Protein AF-A0A1X0Q966-F1 (afdb_monomer)

Mean predicted aligned error: 7.81 Å

Radius of gyration: 17.5 Å; Cα contacts (8 Å, |Δi|>4): 81; chains: 1; bounding box: 37×29×66 Å

Solvent-accessible surface area (backbone atoms only — not comparable to full-atom values): 7656 Å² total; per-residue (Å²): 116,70,67,64,56,51,53,53,49,50,56,51,51,53,51,50,53,50,50,56,54,50,52,68,73,38,50,68,55,53,54,49,42,28,71,75,56,70,46,74,74,66,73,64,63,73,43,79,92,50,38,70,63,42,53,54,51,50,54,53,52,47,58,54,50,48,54,53,51,49,39,65,71,45,79,83,47,54,69,66,54,46,46,52,53,54,63,57,47,51,59,54,48,52,51,49,39,55,52,31,60,75,69,67,39,62,69,57,34,53,53,46,50,55,52,48,53,40,52,51,52,50,48,51,54,50,51,52,54,54,52,57,66,72,76,106

Organism: NCBI:txid1081669

pLDDT: mean 79.29, std 10.81, range [46.12, 94.19]

Nearest PDB structures (foldseek):
  8e12-assembly1_C  TM=4.556E-01  e=3.140E+00  synthetic construct
  8e0m-assembly1_A  TM=4.274E-01  e=2.970E+00  synthetic construct
  7rdr-assembly1_A  TM=5.353E-01  e=5.479E+00  unidentified
  8e0m-assembly3_G  TM=4.245E-01  e=3.923E+00  synthetic construct

Foldseek 3Di:
DVVVVVVVVVVLVVVQVVLVVVVVVCVVLQVVCCVPLVDNLVVLCPDPPCNSVSSVLVVVLSVLVVVLVVLVVPVPHDLVVSLVSLVVVLVVLVVVLVVCVVVVPVSSNVRSVSSNVSSVVVSVVSVVVVVVVVVD

Secondary structure (DSSP, 8-state):
-HHHHHHHHHHHHHHHHHHHHHHHHTHHHHHHHHHHH---SGGGGG-GGGHHHHHHHHHHHHHHHHHHHHHHHSTTS-HHHHHHHHHHHHHHHHHHHHHHHHHT-HHHHHHHHHHHHHHHHHHHHHHHHHHHHHH-

Structure (mmCIF, N/CA/C/O backbone):
data_AF-A0A1X0Q966-F1
#
_entry.id   AF-A0A1X0Q966-F1
#
loop_
_atom_site.group_PDB
_atom_site.id
_atom_site.type_symbol
_atom_site.label_atom_id
_atom_site.label_alt_id
_atom_site.label_comp_id
_atom_site.label_asym_id
_atom_site.label_entity_id
_atom_site.label_seq_id
_atom_site.pdbx_PDB_ins_code
_atom_site.Cartn_x
_atom_site.Cartn_y
_atom_site.Cartn_z
_atom_site.occupancy
_atom_site.B_iso_or_equiv
_atom_site.auth_seq_id
_atom_site.auth_comp_id
_atom_site.auth_asym_id
_atom_site.auth_atom_id
_atom_site.pdbx_PDB_model_num
ATOM 1 N N . MET A 1 1 ? -4.708 1.181 36.371 1.00 49.53 1 MET A N 1
ATOM 2 C CA . MET A 1 1 ? -5.047 0.738 34.995 1.00 49.53 1 MET A CA 1
ATOM 3 C C . MET A 1 1 ? -5.412 1.897 34.065 1.00 49.53 1 MET A C 1
ATOM 5 O O . MET A 1 1 ? -4.913 1.910 32.953 1.00 49.53 1 MET A O 1
ATOM 9 N N . ILE A 1 2 ? -6.191 2.895 34.510 1.00 52.78 2 ILE A N 1
ATOM 10 C CA . ILE A 1 2 ? -6.637 4.049 33.692 1.00 52.78 2 ILE A CA 1
ATOM 11 C C . ILE A 1 2 ? -5.472 4.889 33.113 1.00 52.78 2 ILE A C 1
ATOM 13 O O . ILE A 1 2 ? -5.503 5.250 31.942 1.00 52.78 2 ILE A O 1
ATOM 17 N N . PHE A 1 3 ? -4.402 5.123 33.883 1.00 53.16 3 PHE A N 1
ATOM 18 C CA . PHE A 1 3 ? -3.236 5.907 33.433 1.00 53.16 3 PHE A CA 1
ATOM 19 C C . PHE A 1 3 ? -2.501 5.306 32.219 1.00 53.16 3 PHE A C 1
ATOM 21 O O . PHE A 1 3 ? -2.156 6.029 31.291 1.00 53.16 3 PHE A O 1
ATOM 28 N N . TYR A 1 4 ? -2.331 3.982 32.184 1.00 50.06 4 TYR A N 1
ATOM 29 C CA . TYR A 1 4 ? -1.641 3.277 31.094 1.00 50.06 4 TYR A CA 1
ATOM 30 C C . TYR A 1 4 ? -2.411 3.338 29.765 1.00 50.06 4 TYR A C 1
ATOM 32 O O . TYR A 1 4 ? -1.818 3.429 28.690 1.00 50.06 4 TYR A O 1
ATOM 40 N N . TYR A 1 5 ? -3.745 3.310 29.831 1.00 53.31 5 TYR A N 1
ATOM 41 C CA . TYR A 1 5 ? -4.593 3.449 28.647 1.00 53.31 5 TYR A CA 1
ATOM 42 C C . TYR A 1 5 ? -4.567 4.878 28.090 1.00 53.31 5 TYR A C 1
ATOM 44 O O . TYR A 1 5 ? -4.499 5.040 26.873 1.00 53.31 5 TYR A O 1
ATOM 52 N N . ASN A 1 6 ? -4.532 5.897 28.955 1.00 64.31 6 ASN A N 1
ATOM 53 C CA . ASN A 1 6 ? -4.406 7.295 28.530 1.00 64.31 6 ASN A CA 1
ATOM 54 C C . ASN A 1 6 ? -3.056 7.587 27.862 1.00 64.31 6 ASN A C 1
ATOM 56 O O . ASN A 1 6 ? -3.015 8.271 26.844 1.00 64.31 6 ASN A O 1
ATOM 60 N N . GLU A 1 7 ? -1.959 7.032 28.377 1.00 68.25 7 GLU A N 1
ATOM 61 C CA . GLU A 1 7 ? -0.632 7.199 27.774 1.00 68.25 7 GLU A CA 1
ATOM 62 C C . GLU A 1 7 ? -0.555 6.555 26.380 1.00 68.25 7 GLU A C 1
ATOM 64 O O . GLU A 1 7 ? -0.108 7.181 25.417 1.00 68.25 7 GLU A O 1
ATOM 69 N N . LYS A 1 8 ? -1.088 5.335 26.228 1.00 66.31 8 LYS A N 1
ATOM 70 C CA . LYS A 1 8 ? -1.185 4.673 24.918 1.00 66.31 8 LYS A CA 1
ATOM 71 C C . LYS A 1 8 ? -2.066 5.432 23.930 1.00 66.31 8 LYS A C 1
ATOM 73 O O . LYS A 1 8 ? -1.726 5.497 22.749 1.00 66.31 8 LYS A O 1
ATOM 78 N N . LEU A 1 9 ? -3.183 5.988 24.395 1.00 68.00 9 LEU A N 1
ATOM 79 C CA . LEU A 1 9 ? -4.077 6.788 23.564 1.00 68.00 9 LEU A CA 1
ATOM 80 C C . LEU A 1 9 ? -3.388 8.074 23.091 1.00 68.00 9 LEU A C 1
ATOM 82 O O . LEU A 1 9 ? -3.454 8.392 21.907 1.00 68.00 9 LEU A O 1
ATOM 86 N N . ASN A 1 10 ? -2.668 8.765 23.977 1.00 72.75 10 ASN A N 1
ATOM 87 C CA . ASN A 1 10 ? -1.915 9.969 23.625 1.00 72.75 10 ASN A CA 1
ATOM 88 C C . ASN A 1 10 ? -0.826 9.674 22.587 1.00 72.75 10 ASN A C 1
ATOM 90 O O . ASN A 1 10 ? -0.764 10.349 21.563 1.00 72.75 10 ASN A O 1
ATOM 94 N N . LEU A 1 11 ? -0.051 8.600 22.774 1.00 72.44 11 LEU A N 1
ATOM 95 C CA . LEU A 1 11 ? 0.945 8.157 21.791 1.00 72.44 11 LEU A CA 1
ATOM 96 C C . LEU A 1 11 ? 0.315 7.818 20.432 1.00 72.44 11 LEU A C 1
ATOM 98 O O . LEU A 1 11 ? 0.895 8.089 19.379 1.00 72.44 11 LEU A O 1
ATOM 102 N N . PHE A 1 12 ? -0.875 7.217 20.433 1.00 71.25 12 PHE A N 1
ATOM 103 C CA . PHE A 1 12 ? -1.607 6.922 19.205 1.00 71.25 12 PHE A CA 1
ATOM 104 C C . PHE A 1 12 ? -2.078 8.200 18.495 1.00 71.25 12 PHE A C 1
ATOM 106 O O . PHE A 1 12 ? -1.896 8.327 17.282 1.00 71.25 12 PHE A O 1
ATOM 113 N N . LEU A 1 13 ? -2.622 9.165 19.238 1.00 72.56 13 LEU A N 1
ATOM 114 C CA . LEU A 1 13 ? -3.062 10.456 18.705 1.00 72.56 13 LEU A CA 1
ATOM 115 C C . LEU A 1 13 ? -1.892 11.281 18.154 1.00 72.56 13 LEU A C 1
ATOM 117 O O . LEU A 1 13 ? -1.998 11.834 17.060 1.00 72.56 13 LEU A O 1
ATOM 121 N N . GLU A 1 14 ? -0.753 11.310 18.847 1.00 75.62 14 GLU A N 1
ATOM 122 C CA . GLU A 1 14 ? 0.468 11.963 18.362 1.00 75.62 14 GLU A CA 1
ATOM 123 C C . GLU A 1 14 ? 0.950 11.363 17.038 1.00 75.62 14 GLU A C 1
ATOM 125 O O . GLU A 1 14 ? 1.285 12.093 16.098 1.00 75.62 14 GLU A O 1
ATOM 130 N N . ARG A 1 15 ? 0.932 10.029 16.921 1.00 73.12 15 ARG A N 1
ATOM 131 C CA . ARG A 1 15 ? 1.272 9.343 15.667 1.00 73.12 15 ARG A CA 1
ATOM 132 C C . ARG A 1 15 ? 0.305 9.700 14.543 1.00 73.12 15 ARG A C 1
ATOM 134 O O . ARG A 1 15 ? 0.754 9.981 13.434 1.00 73.12 15 ARG A O 1
ATOM 141 N N . LEU A 1 16 ? -0.998 9.746 14.818 1.00 70.69 16 LEU A N 1
ATOM 142 C CA . LEU A 1 16 ? -2.001 10.146 13.827 1.00 70.69 16 LEU A CA 1
ATOM 143 C C . LEU A 1 16 ? -1.819 11.591 13.359 1.00 70.69 16 LEU A C 1
ATOM 145 O O . LEU A 1 16 ? -1.910 11.868 12.164 1.00 70.69 16 LEU A O 1
ATOM 149 N N . LEU A 1 17 ? -1.533 12.516 14.276 1.00 74.19 17 LEU A N 1
ATOM 150 C CA . LEU A 1 17 ? -1.248 13.910 13.933 1.00 74.19 17 LEU A CA 1
ATOM 151 C C . LEU A 1 17 ? -0.002 14.022 13.052 1.00 74.19 17 LEU A C 1
ATOM 153 O O . LEU A 1 17 ? -0.003 14.767 12.068 1.00 74.19 17 LEU A O 1
ATOM 157 N N . LYS A 1 18 ? 1.040 13.243 13.359 1.00 76.75 18 LYS A N 1
ATOM 158 C CA . LYS A 1 18 ? 2.245 13.163 12.531 1.00 76.75 18 LYS A CA 1
ATOM 159 C C . LYS A 1 18 ? 1.926 12.652 11.125 1.00 76.75 18 LYS A C 1
ATOM 161 O O . LYS A 1 18 ? 2.354 13.282 10.164 1.00 76.75 18 LYS A O 1
ATOM 166 N N . ILE A 1 19 ? 1.125 11.592 11.010 1.00 73.38 19 ILE A N 1
ATOM 167 C CA . ILE A 1 19 ? 0.679 11.020 9.729 1.00 73.38 19 ILE A CA 1
ATOM 168 C C . ILE A 1 19 ? -0.109 12.040 8.904 1.00 73.38 19 ILE A C 1
ATOM 170 O O . ILE A 1 19 ? 0.199 12.254 7.735 1.00 73.38 19 ILE A O 1
ATOM 174 N N . LYS A 1 20 ? -1.077 12.738 9.507 1.00 72.50 20 LYS A N 1
ATOM 175 C CA . LYS A 1 20 ? -1.843 13.785 8.809 1.00 72.50 20 LYS A CA 1
ATOM 176 C C . LYS A 1 20 ? -0.936 14.901 8.285 1.00 72.50 20 LYS A C 1
ATOM 178 O O . LYS A 1 20 ? -1.069 15.331 7.141 1.00 72.50 20 LYS A O 1
ATOM 183 N N . LYS A 1 21 ? 0.022 15.345 9.103 1.00 76.56 21 LYS A N 1
ATOM 184 C CA . LYS A 1 21 ? 1.006 16.365 8.716 1.00 76.56 21 LYS A CA 1
ATOM 185 C C . LYS A 1 21 ? 1.935 15.869 7.608 1.00 76.56 21 LYS A C 1
ATOM 187 O O . LYS A 1 21 ? 2.292 16.630 6.713 1.00 76.56 21 LYS A O 1
ATOM 192 N N . GLU A 1 22 ? 2.324 14.606 7.649 1.00 76.56 22 GLU A N 1
ATOM 193 C CA . GLU A 1 22 ? 3.135 13.978 6.613 1.00 76.56 22 GLU A CA 1
ATOM 194 C C . GLU A 1 22 ? 2.390 13.912 5.278 1.00 76.56 22 GLU A C 1
ATOM 196 O O . GLU A 1 22 ? 2.929 14.368 4.274 1.00 76.56 22 GLU A O 1
ATOM 201 N N . LEU A 1 23 ? 1.124 13.488 5.278 1.00 73.88 23 LEU A N 1
ATOM 202 C CA . LEU A 1 23 ? 0.275 13.502 4.085 1.00 73.88 23 LEU A CA 1
ATOM 203 C C . LEU A 1 23 ? 0.142 14.906 3.489 1.00 73.88 23 LEU A C 1
ATOM 205 O O . LEU A 1 23 ? 0.353 15.071 2.292 1.00 73.88 23 LEU A O 1
ATOM 209 N N . SER A 1 24 ? -0.089 15.932 4.318 1.00 75.12 24 SER A N 1
ATOM 210 C CA . SER A 1 24 ? -0.164 17.320 3.827 1.00 75.12 24 SER A CA 1
ATOM 211 C C . SER A 1 24 ? 1.131 17.812 3.167 1.00 75.12 24 SER A C 1
ATOM 213 O O . SER A 1 24 ? 1.093 18.639 2.263 1.00 75.12 24 SER A O 1
ATOM 215 N N . ARG A 1 25 ? 2.293 17.297 3.590 1.00 77.31 25 ARG A N 1
ATOM 216 C CA . ARG A 1 25 ? 3.598 17.642 3.002 1.00 77.31 25 ARG A CA 1
ATOM 217 C C . ARG A 1 25 ? 3.884 16.861 1.721 1.00 77.31 25 ARG A C 1
ATOM 219 O O . ARG A 1 25 ? 4.704 17.296 0.919 1.00 77.31 25 ARG A O 1
ATOM 226 N N . ARG A 1 26 ? 3.223 15.717 1.542 1.00 78.81 26 ARG A N 1
ATOM 227 C CA . ARG A 1 26 ? 3.389 14.793 0.413 1.00 78.81 26 ARG A CA 1
ATOM 228 C C . ARG A 1 26 ? 2.335 14.997 -0.679 1.00 78.81 26 ARG A C 1
ATOM 230 O O . ARG A 1 26 ? 2.183 14.144 -1.546 1.00 78.81 26 ARG A O 1
ATOM 237 N N . GLU A 1 27 ? 1.659 16.144 -0.690 1.00 79.19 27 GLU A N 1
ATOM 238 C CA . GLU A 1 27 ? 0.676 16.525 -1.712 1.00 79.19 27 GLU A CA 1
ATOM 239 C C . GLU A 1 27 ? 1.220 16.356 -3.143 1.00 79.19 27 GLU A C 1
ATOM 241 O O . GLU A 1 27 ? 0.598 15.722 -3.993 1.00 79.19 27 GLU A O 1
ATOM 246 N N . ASN A 1 28 ? 2.445 16.832 -3.389 1.00 78.56 28 ASN A N 1
ATOM 247 C CA . ASN A 1 28 ? 3.108 16.686 -4.686 1.00 78.56 28 ASN A CA 1
ATOM 248 C C . ASN A 1 28 ? 3.328 15.216 -5.068 1.00 78.56 28 ASN A C 1
ATOM 250 O O . ASN A 1 28 ? 3.233 14.860 -6.237 1.00 78.56 28 ASN A O 1
ATOM 254 N N . ILE A 1 29 ? 3.600 14.355 -4.090 1.00 75.81 29 ILE A N 1
ATOM 255 C CA . ILE A 1 29 ? 3.876 12.934 -4.312 1.00 75.81 29 ILE A CA 1
ATOM 256 C C . ILE A 1 29 ? 2.583 12.189 -4.631 1.00 75.81 29 ILE A C 1
ATOM 258 O O . ILE A 1 29 ? 2.571 11.371 -5.544 1.00 75.81 29 ILE A O 1
ATOM 262 N N . LEU A 1 30 ? 1.480 12.528 -3.961 1.00 79.56 30 LEU A N 1
ATOM 263 C CA . LEU A 1 30 ? 0.149 12.028 -4.310 1.00 79.56 30 LEU A CA 1
ATOM 264 C C . LEU A 1 30 ? -0.218 12.375 -5.760 1.00 79.56 30 LEU A C 1
ATOM 266 O O . LEU A 1 30 ? -0.653 11.497 -6.500 1.00 79.56 30 LEU A O 1
ATOM 270 N N . ASN A 1 31 ? 0.043 13.611 -6.197 1.00 81.94 31 ASN A N 1
ATOM 271 C CA . ASN A 1 31 ? -0.207 14.030 -7.580 1.00 81.94 31 ASN A CA 1
ATOM 272 C C . ASN A 1 31 ? 0.674 13.284 -8.595 1.00 81.94 31 ASN A C 1
ATOM 274 O O . ASN A 1 31 ? 0.207 12.918 -9.673 1.00 81.94 31 ASN A O 1
ATOM 278 N N . VAL A 1 32 ? 1.940 13.024 -8.254 1.00 81.94 32 VAL A N 1
ATOM 279 C CA . VAL A 1 32 ? 2.843 12.213 -9.088 1.00 81.94 32 VAL A CA 1
ATOM 280 C C . VAL A 1 32 ? 2.379 10.757 -9.145 1.00 81.94 32 VAL A C 1
ATOM 282 O O . VAL A 1 32 ? 2.397 10.148 -10.209 1.00 81.94 32 VAL A O 1
ATOM 285 N N . ILE A 1 33 ? 1.924 10.183 -8.032 1.00 82.00 33 ILE A N 1
ATOM 286 C CA . ILE A 1 33 ? 1.397 8.815 -8.017 1.00 82.00 33 ILE A CA 1
ATOM 287 C C . ILE A 1 33 ? 0.139 8.719 -8.873 1.00 82.00 33 ILE A C 1
ATOM 289 O O . ILE A 1 33 ? 0.028 7.806 -9.691 1.00 82.00 33 ILE A O 1
ATOM 293 N N . LEU A 1 34 ? -0.773 9.682 -8.743 1.00 84.38 34 LEU A N 1
ATOM 294 C CA . LEU A 1 34 ? -1.963 9.757 -9.577 1.00 84.38 34 LEU A CA 1
ATOM 295 C C . LEU A 1 34 ? -1.597 9.863 -11.062 1.00 84.38 34 LEU A C 1
ATOM 297 O O . LEU A 1 34 ? -2.172 9.149 -11.874 1.00 84.38 34 LEU A O 1
ATOM 301 N N . SER A 1 35 ? -0.607 10.674 -11.439 1.00 82.81 35 SER A N 1
ATOM 302 C CA . SER A 1 35 ? -0.226 10.814 -12.849 1.00 82.81 35 SER A CA 1
ATOM 303 C C . SER A 1 35 ? 0.494 9.583 -13.419 1.00 82.81 35 SER A C 1
ATOM 305 O O . SER A 1 35 ? 0.222 9.189 -14.552 1.00 82.81 35 SER A O 1
ATOM 307 N N . TYR A 1 36 ? 1.374 8.936 -12.648 1.00 79.06 36 TYR A N 1
ATOM 308 C CA . TYR A 1 36 ? 2.151 7.779 -13.113 1.00 79.06 36 TYR A CA 1
ATOM 309 C C . TYR A 1 36 ? 1.391 6.454 -13.028 1.00 79.06 36 TYR A C 1
ATOM 311 O O . TYR A 1 36 ? 1.469 5.623 -13.938 1.00 79.06 36 TYR A O 1
ATOM 319 N N . PHE A 1 37 ? 0.679 6.236 -11.925 1.00 81.62 37 PHE A N 1
ATOM 320 C CA . PHE A 1 37 ? 0.002 4.976 -11.626 1.00 81.62 37 PHE A CA 1
ATOM 321 C C . PHE A 1 37 ? -1.508 5.054 -11.839 1.00 81.62 37 PHE A C 1
ATOM 323 O O . PHE A 1 37 ? -2.147 4.009 -11.879 1.00 81.62 37 PHE A O 1
ATOM 3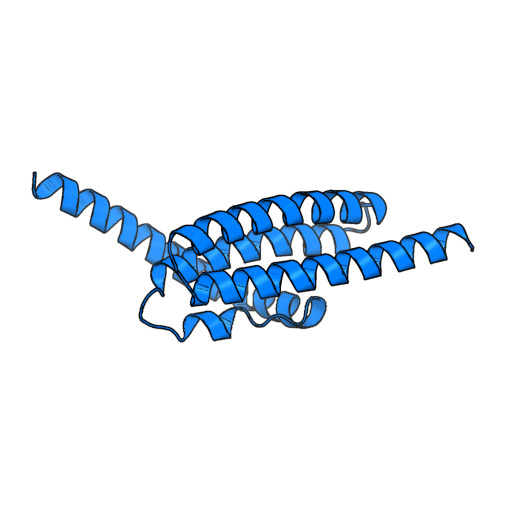30 N N . ASN A 1 38 ? -2.087 6.243 -12.042 1.00 87.81 38 ASN A N 1
ATOM 331 C CA . ASN A 1 38 ? -3.534 6.429 -12.174 1.00 87.81 38 ASN A CA 1
ATOM 332 C C . ASN A 1 38 ? -4.292 5.841 -10.972 1.00 87.81 38 ASN A C 1
ATOM 334 O O . ASN A 1 38 ? -5.179 5.001 -11.146 1.00 87.81 38 ASN A O 1
ATOM 338 N N . ILE A 1 39 ? -3.858 6.235 -9.769 1.00 85.38 39 ILE A N 1
ATOM 339 C CA . ILE A 1 39 ? -4.471 5.894 -8.480 1.00 85.38 39 ILE A CA 1
ATOM 340 C C . ILE A 1 39 ? -4.700 7.175 -7.701 1.00 85.38 39 ILE A C 1
ATOM 342 O O . ILE A 1 39 ? -3.750 7.905 -7.416 1.00 85.38 39 ILE A O 1
ATOM 346 N N . ASP A 1 40 ? -5.945 7.397 -7.299 1.00 88.50 40 ASP A N 1
ATOM 347 C CA . ASP A 1 40 ? -6.282 8.434 -6.336 1.00 88.50 40 ASP A CA 1
ATOM 348 C C . ASP A 1 40 ? -6.420 7.806 -4.946 1.00 88.50 40 ASP A C 1
ATOM 350 O O . ASP A 1 40 ? -7.422 7.166 -4.639 1.00 88.50 40 ASP A O 1
ATOM 354 N N . LEU A 1 41 ? -5.392 7.963 -4.106 1.00 85.38 41 LEU A N 1
ATOM 355 C CA . LEU A 1 41 ? -5.429 7.477 -2.723 1.00 85.38 41 LEU A CA 1
ATOM 356 C C . LEU A 1 41 ? -6.311 8.352 -1.818 1.00 85.38 41 LEU A C 1
ATOM 358 O O . LEU A 1 41 ? -6.736 7.890 -0.758 1.00 85.38 41 LEU A O 1
AT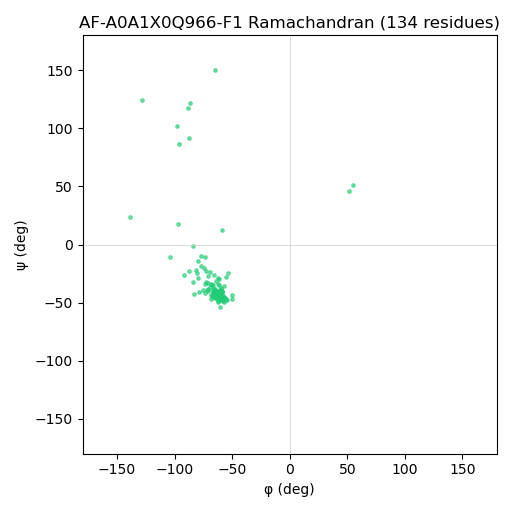OM 362 N N . LYS A 1 42 ? -6.598 9.603 -2.206 1.00 83.81 42 LYS A N 1
ATOM 363 C CA . LYS A 1 42 ? -7.369 10.534 -1.372 1.00 83.81 42 LYS A CA 1
ATOM 364 C C . LYS A 1 42 ? -8.840 10.170 -1.315 1.00 83.81 42 LYS A C 1
ATOM 366 O O . LYS A 1 42 ? -9.434 10.335 -0.254 1.00 83.81 42 LYS A O 1
ATOM 371 N N . LYS A 1 43 ? -9.400 9.604 -2.388 1.00 87.25 43 LYS A N 1
ATOM 372 C CA . LYS A 1 43 ? -10.804 9.159 -2.414 1.00 87.25 43 LYS A CA 1
ATOM 373 C C . LYS A 1 43 ? -11.146 8.180 -1.279 1.00 87.25 43 LYS A C 1
ATOM 375 O O . LYS A 1 43 ? -12.267 8.158 -0.790 1.00 87.25 43 LYS A O 1
ATOM 380 N N . PHE A 1 44 ? -10.171 7.408 -0.788 1.00 84.38 44 PHE A N 1
ATOM 381 C CA . PHE A 1 44 ? -10.379 6.470 0.323 1.00 84.38 44 PHE A CA 1
ATOM 382 C C . PHE A 1 44 ? -10.438 7.152 1.698 1.00 84.38 44 PHE A C 1
ATOM 384 O O . PHE A 1 44 ? -10.952 6.573 2.656 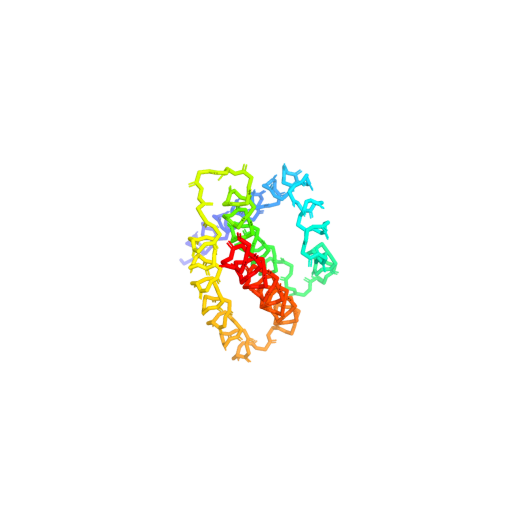1.00 84.38 44 PHE A O 1
ATOM 391 N N . MET A 1 45 ? -9.941 8.388 1.813 1.00 79.12 45 MET A N 1
ATOM 392 C CA . MET A 1 45 ? -9.960 9.168 3.055 1.00 79.12 45 MET A CA 1
ATOM 393 C C . MET A 1 45 ? -11.355 9.701 3.404 1.00 79.12 45 MET A C 1
ATOM 395 O O . MET A 1 45 ? -11.554 10.182 4.516 1.00 79.12 45 MET A O 1
ATOM 399 N N . GLU A 1 46 ? -12.321 9.612 2.491 1.00 70.44 46 GLU A N 1
ATOM 400 C CA . GLU A 1 46 ? -13.675 10.143 2.685 1.00 70.44 46 GLU A CA 1
ATOM 401 C C . GLU A 1 46 ? -14.548 9.254 3.593 1.00 70.44 46 GLU A C 1
ATOM 403 O O . GLU A 1 46 ? -15.608 9.683 4.046 1.00 70.44 46 GLU A O 1
ATOM 408 N N . SER A 1 47 ? -14.102 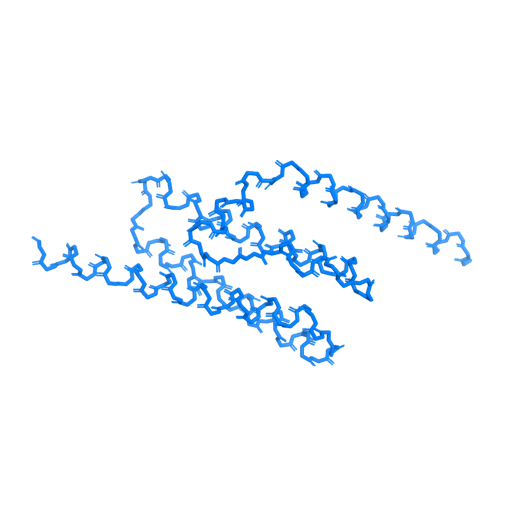8.035 3.932 1.00 63.75 47 SER A N 1
ATOM 409 C CA . SER A 1 47 ? -14.851 7.148 4.832 1.00 63.75 47 SER A CA 1
A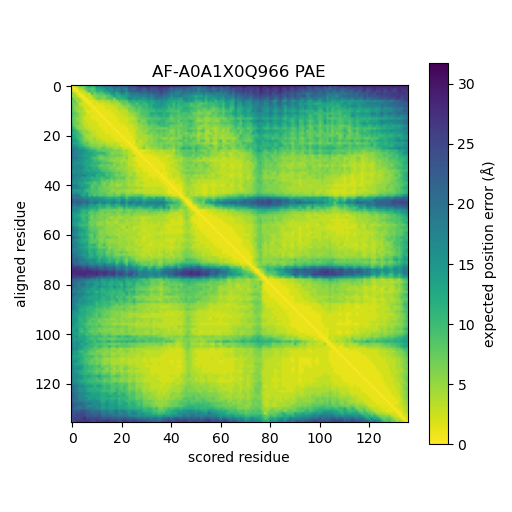TOM 410 C C . SER A 1 47 ? -14.510 7.381 6.316 1.00 63.75 47 SER A C 1
ATOM 412 O O . SER A 1 47 ? -13.389 7.154 6.780 1.00 63.75 47 SER A O 1
ATOM 414 N N . GLU A 1 48 ? -15.499 7.799 7.112 1.00 60.00 48 GLU A N 1
ATOM 415 C CA . GLU A 1 48 ? -15.292 8.104 8.539 1.00 60.00 48 GLU A CA 1
ATOM 416 C C . GLU A 1 48 ? -15.041 6.857 9.403 1.00 60.00 48 GLU A C 1
ATOM 418 O O . GLU A 1 48 ? -14.355 6.929 10.424 1.00 60.00 48 GLU A O 1
ATOM 423 N N . LYS A 1 49 ? -15.558 5.687 8.999 1.00 66.50 49 LYS A N 1
ATOM 424 C CA . LYS A 1 49 ? -15.622 4.501 9.872 1.00 66.50 49 LYS A CA 1
ATOM 425 C C . LYS A 1 49 ? -14.252 3.891 10.189 1.00 66.50 49 LYS A C 1
ATOM 427 O O . LYS A 1 49 ? -14.111 3.251 11.224 1.00 66.50 49 LYS A O 1
ATOM 432 N N . ASN A 1 50 ? -13.249 4.115 9.335 1.00 71.94 50 ASN A N 1
ATOM 433 C CA . ASN A 1 50 ? -11.902 3.545 9.464 1.00 71.94 50 ASN A CA 1
ATOM 434 C C . ASN A 1 50 ? -10.782 4.542 9.125 1.00 71.94 50 ASN A C 1
ATOM 436 O O . ASN A 1 50 ? -9.670 4.122 8.796 1.00 71.94 50 ASN A O 1
ATOM 440 N N . LEU A 1 51 ? -11.047 5.850 9.229 1.00 78.31 51 LEU A N 1
ATOM 441 C CA . LEU A 1 51 ? -10.133 6.902 8.773 1.00 78.31 51 LEU A CA 1
ATOM 442 C C . LEU A 1 51 ? -8.704 6.719 9.302 1.00 78.31 51 LEU A C 1
ATOM 444 O O . LEU A 1 51 ? -7.747 6.826 8.548 1.00 78.31 51 LEU A O 1
ATOM 448 N N . ASN A 1 52 ? -8.541 6.376 10.580 1.00 81.50 52 ASN A N 1
ATOM 449 C CA . ASN A 1 52 ? -7.216 6.167 11.169 1.00 81.50 52 ASN A CA 1
ATOM 450 C C . ASN A 1 52 ? -6.458 5.009 10.507 1.00 81.50 52 ASN A C 1
ATOM 452 O O . ASN A 1 52 ? -5.308 5.180 10.117 1.00 81.50 52 ASN A O 1
ATOM 456 N N . THR A 1 53 ? -7.098 3.850 10.351 1.00 82.38 53 THR A N 1
ATOM 457 C CA . THR A 1 53 ? -6.496 2.679 9.696 1.00 82.38 53 THR A CA 1
ATOM 458 C C . THR A 1 53 ? -6.163 2.978 8.237 1.00 82.38 53 THR A C 1
ATOM 460 O O . THR A 1 53 ? -5.073 2.652 7.779 1.00 82.38 53 THR A O 1
ATOM 463 N N . ILE A 1 54 ? -7.061 3.667 7.531 1.00 84.75 54 ILE A N 1
ATOM 464 C CA . ILE A 1 54 ? -6.853 4.076 6.139 1.00 84.75 54 ILE A CA 1
ATOM 465 C C . ILE A 1 54 ? -5.661 5.030 6.026 1.00 84.75 54 ILE A C 1
ATOM 467 O O . ILE A 1 54 ? -4.796 4.818 5.186 1.00 84.75 54 ILE A O 1
ATOM 471 N N . LEU A 1 55 ? -5.548 6.031 6.904 1.00 83.44 55 LEU A N 1
ATOM 472 C CA . LEU A 1 55 ? -4.417 6.965 6.915 1.00 83.44 55 LEU A CA 1
ATOM 473 C C . LEU A 1 55 ? -3.072 6.251 7.122 1.00 83.44 55 LEU A C 1
ATOM 475 O O . LEU A 1 55 ? -2.094 6.591 6.456 1.00 83.44 55 LEU A O 1
ATOM 479 N N . TYR A 1 56 ? -3.019 5.263 8.023 1.00 84.94 56 TYR A N 1
ATOM 480 C CA . TYR A 1 56 ? -1.821 4.441 8.229 1.00 84.94 56 TYR A CA 1
ATOM 481 C C . TYR A 1 56 ? -1.437 3.674 6.962 1.00 84.94 56 TYR A C 1
ATOM 483 O O . TYR A 1 56 ? -0.277 3.692 6.554 1.00 84.94 56 TYR A O 1
ATOM 491 N N . GLU A 1 57 ? -2.410 3.022 6.332 1.00 86.56 57 GLU A N 1
ATOM 492 C CA . GLU A 1 57 ? -2.172 2.225 5.131 1.00 86.56 57 GLU A CA 1
ATOM 493 C C . GLU A 1 57 ? -1.812 3.090 3.920 1.00 86.56 57 GLU A C 1
ATOM 495 O O . GLU A 1 57 ? -0.925 2.718 3.157 1.00 86.56 57 GLU A O 1
ATOM 500 N N . ILE A 1 58 ? -2.405 4.280 3.779 1.00 85.44 58 ILE A N 1
ATOM 501 C CA . ILE A 1 58 ? -2.032 5.243 2.735 1.00 85.44 58 ILE A CA 1
ATOM 502 C C . ILE A 1 58 ? -0.566 5.651 2.883 1.00 85.44 58 ILE A C 1
ATOM 504 O O . ILE A 1 58 ? 0.157 5.633 1.893 1.00 85.44 58 ILE A O 1
ATOM 508 N N . VAL A 1 59 ? -0.093 5.996 4.088 1.00 84.12 59 VAL A N 1
ATOM 509 C CA . VAL A 1 59 ? 1.326 6.357 4.285 1.00 84.12 59 VAL A CA 1
ATOM 510 C C . VAL A 1 59 ? 2.251 5.201 3.918 1.00 84.12 59 VAL A C 1
ATOM 512 O O . VAL A 1 59 ? 3.295 5.418 3.303 1.00 84.12 59 VAL A O 1
ATOM 515 N N . ASP A 1 60 ? 1.872 3.971 4.253 1.00 85.56 60 ASP A N 1
ATOM 516 C CA . ASP A 1 60 ? 2.680 2.810 3.901 1.00 85.56 60 ASP A CA 1
ATOM 517 C C . ASP A 1 60 ? 2.717 2.578 2.382 1.00 85.56 60 ASP A C 1
ATOM 519 O O . ASP A 1 60 ? 3.789 2.435 1.795 1.00 85.56 60 ASP A O 1
ATOM 523 N N . VAL A 1 61 ? 1.563 2.663 1.712 1.00 87.00 61 VAL A N 1
ATOM 524 C CA . VAL A 1 61 ? 1.457 2.611 0.246 1.00 87.00 61 VAL A CA 1
ATOM 525 C C . VAL A 1 61 ? 2.263 3.733 -0.422 1.00 87.00 61 VAL A C 1
ATOM 527 O O . VAL A 1 61 ? 2.962 3.482 -1.404 1.00 87.00 61 VAL A O 1
ATOM 530 N N . LEU A 1 62 ? 2.235 4.953 0.121 1.00 83.94 62 LEU A N 1
ATOM 531 C CA . LEU A 1 62 ? 3.039 6.078 -0.368 1.00 83.94 62 LEU A CA 1
ATOM 532 C C . LEU A 1 62 ? 4.537 5.777 -0.303 1.00 83.94 62 LEU A C 1
ATOM 534 O O . LEU A 1 62 ? 5.242 6.001 -1.284 1.00 83.94 62 LEU A O 1
ATOM 538 N N . ASN A 1 63 ? 5.021 5.216 0.807 1.00 84.00 63 ASN A N 1
ATOM 539 C CA . ASN A 1 63 ? 6.426 4.827 0.939 1.00 84.00 63 ASN A CA 1
ATOM 540 C C . ASN A 1 63 ? 6.827 3.753 -0.087 1.00 84.00 63 ASN A C 1
ATOM 542 O O . ASN A 1 63 ? 7.964 3.740 -0.563 1.00 84.00 63 ASN A O 1
ATOM 546 N N . LEU A 1 64 ? 5.912 2.846 -0.444 1.00 83.00 64 LEU A N 1
ATOM 547 C CA . LEU A 1 64 ? 6.151 1.843 -1.485 1.00 83.00 64 LEU A CA 1
ATOM 548 C C . LEU A 1 64 ? 6.254 2.490 -2.872 1.00 83.00 64 LEU A C 1
ATOM 550 O O . LEU A 1 64 ? 7.202 2.210 -3.608 1.00 83.00 64 LEU A O 1
ATOM 554 N N . PHE A 1 65 ? 5.331 3.388 -3.218 1.00 81.62 65 PHE A N 1
ATOM 555 C CA . PHE A 1 65 ? 5.364 4.082 -4.506 1.00 81.62 65 PHE A CA 1
ATOM 556 C C . PHE A 1 65 ? 6.531 5.059 -4.635 1.00 81.62 65 PHE A C 1
ATOM 558 O O . PHE A 1 65 ? 7.103 5.165 -5.715 1.00 81.62 65 PHE A O 1
ATOM 565 N N . GLU A 1 66 ? 6.947 5.723 -3.558 1.00 80.88 66 GLU A N 1
ATOM 566 C CA . GLU A 1 66 ? 8.154 6.553 -3.564 1.00 80.88 66 GLU A CA 1
ATOM 567 C C . GLU A 1 66 ? 9.400 5.751 -3.911 1.00 80.88 66 GLU A C 1
ATOM 569 O O . GLU A 1 66 ? 10.207 6.211 -4.715 1.00 80.88 66 GLU A O 1
ATOM 574 N N . LYS A 1 67 ? 9.536 4.527 -3.387 1.00 77.69 67 LYS A N 1
ATOM 575 C CA . LYS A 1 67 ? 10.624 3.628 -3.797 1.00 77.69 67 LYS A CA 1
ATOM 576 C C . LYS A 1 67 ? 10.554 3.339 -5.296 1.00 77.69 67 LYS A C 1
ATOM 578 O O . LYS A 1 67 ? 11.580 3.378 -5.965 1.00 77.69 67 LYS A O 1
ATOM 583 N N . CYS A 1 68 ? 9.364 3.085 -5.845 1.00 75.88 68 CYS A N 1
ATOM 584 C CA . CYS A 1 68 ? 9.197 2.879 -7.287 1.00 75.88 68 CYS A CA 1
ATOM 585 C C . CYS A 1 68 ? 9.563 4.124 -8.110 1.00 75.88 68 CYS A C 1
ATOM 587 O O . CYS A 1 68 ? 10.272 4.001 -9.104 1.00 75.88 68 CYS A O 1
ATOM 589 N N . LEU A 1 69 ? 9.105 5.310 -7.700 1.00 78.94 69 LEU A N 1
ATOM 590 C CA . LEU A 1 69 ? 9.374 6.581 -8.380 1.00 78.94 69 LEU A CA 1
ATOM 591 C C . LEU A 1 69 ? 10.853 6.969 -8.307 1.00 78.94 69 LEU A C 1
ATOM 593 O O . LEU A 1 69 ? 11.423 7.409 -9.301 1.00 78.94 69 LEU A O 1
ATOM 597 N N . TYR A 1 70 ? 11.492 6.758 -7.157 1.00 75.94 70 TYR A N 1
ATOM 598 C CA . TYR A 1 70 ? 12.926 6.964 -6.982 1.00 75.94 70 TYR A CA 1
ATOM 599 C C . TYR A 1 70 ? 13.731 6.109 -7.970 1.00 75.94 70 TYR A C 1
ATOM 601 O O . TYR A 1 70 ? 14.607 6.629 -8.656 1.00 75.94 70 TYR A O 1
ATOM 609 N N . LEU A 1 71 ? 13.374 4.826 -8.111 1.00 67.75 71 LEU A N 1
ATOM 610 C CA . LEU A 1 71 ? 14.013 3.903 -9.059 1.00 67.75 71 LEU A CA 1
ATOM 611 C C . LEU A 1 71 ? 13.773 4.269 -10.533 1.00 67.75 71 LEU A C 1
ATOM 613 O O . LEU A 1 71 ? 14.573 3.897 -11.383 1.00 67.75 71 LEU A O 1
ATOM 617 N N . LEU A 1 72 ? 12.675 4.959 -10.852 1.00 68.88 72 LEU A N 1
ATOM 618 C CA . LEU A 1 72 ? 12.411 5.461 -12.204 1.00 68.88 72 LEU A CA 1
ATOM 619 C C . LEU A 1 72 ? 13.202 6.736 -12.521 1.00 68.88 72 LEU A C 1
ATOM 621 O O . LEU A 1 72 ? 13.682 6.889 -13.641 1.00 68.88 72 LEU A O 1
ATOM 625 N N . ASN A 1 73 ? 13.305 7.652 -11.556 1.00 68.19 73 ASN A N 1
ATOM 626 C CA . ASN A 1 73 ? 13.888 8.979 -11.766 1.00 68.19 73 ASN A CA 1
ATOM 627 C C . ASN A 1 73 ? 15.415 8.989 -11.650 1.00 68.19 73 ASN A C 1
ATOM 629 O O . ASN A 1 73 ? 16.079 9.763 -12.337 1.00 68.19 73 ASN A O 1
ATOM 633 N N . HIS A 1 74 ? 15.989 8.140 -10.798 1.00 60.06 74 HIS A N 1
ATOM 634 C CA . HIS A 1 74 ? 17.434 7.971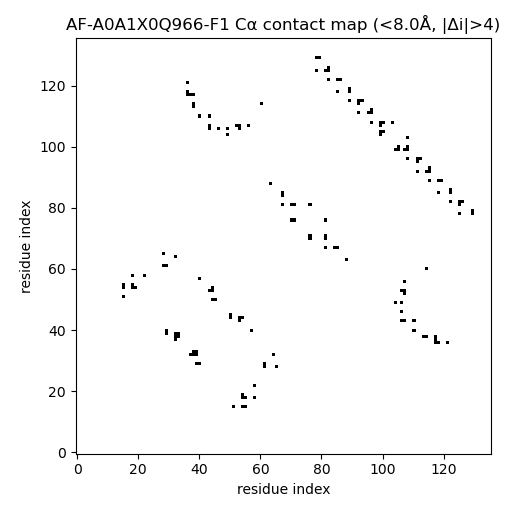 -10.726 1.00 60.06 74 HIS A CA 1
ATOM 635 C C . HIS A 1 74 ? 17.858 6.909 -11.738 1.00 60.06 74 HIS A C 1
ATOM 637 O O . HIS A 1 74 ? 17.901 5.719 -11.428 1.00 60.06 74 HIS A O 1
ATOM 643 N N . GLY A 1 75 ? 18.186 7.366 -12.951 1.00 48.97 75 GLY A N 1
ATOM 644 C CA . GLY A 1 75 ? 18.637 6.561 -14.098 1.00 48.97 75 GLY A CA 1
ATOM 645 C C . GLY A 1 75 ? 19.905 5.715 -13.890 1.00 48.97 75 GLY A C 1
ATOM 646 O O . GLY A 1 75 ? 20.459 5.212 -14.861 1.00 48.97 75 GLY A O 1
ATOM 647 N N . GLU A 1 76 ? 20.365 5.548 -12.649 1.00 46.12 76 GLU A N 1
ATOM 648 C CA . GLU A 1 76 ? 21.400 4.587 -12.257 1.00 46.12 76 GLU A CA 1
ATOM 649 C C . GLU A 1 76 ? 20.845 3.164 -12.089 1.00 46.12 76 GLU A C 1
ATOM 651 O O . GLU A 1 76 ? 21.588 2.195 -12.246 1.00 46.12 76 GLU A O 1
ATOM 656 N N . TYR A 1 77 ? 19.543 3.003 -11.815 1.00 55.06 77 TYR A N 1
ATOM 657 C CA . TYR A 1 77 ? 18.934 1.678 -11.719 1.00 55.06 77 TYR A CA 1
ATOM 658 C C . TYR A 1 77 ? 18.481 1.179 -13.089 1.00 55.06 77 TYR A C 1
ATOM 660 O O . TYR A 1 77 ? 17.644 1.782 -13.763 1.00 55.06 77 TYR A O 1
ATOM 668 N N . ASN A 1 78 ? 19.011 0.025 -13.502 1.00 71.38 78 ASN A N 1
ATOM 669 C CA . ASN A 1 78 ? 18.552 -0.619 -14.723 1.00 71.38 78 ASN A CA 1
ATOM 670 C C . ASN A 1 78 ? 17.075 -1.041 -14.551 1.00 71.38 78 ASN A C 1
ATOM 672 O O . ASN A 1 78 ? 16.625 -1.395 -13.458 1.00 71.38 78 ASN A O 1
ATOM 676 N N . LEU A 1 79 ? 16.306 -1.070 -15.642 1.00 73.75 79 LEU A N 1
ATOM 677 C CA . LEU A 1 79 ? 14.892 -1.476 -15.619 1.00 73.75 79 LEU A CA 1
ATOM 678 C C . LEU A 1 79 ? 14.651 -2.858 -14.968 1.00 73.75 79 LEU A C 1
ATOM 680 O O . LEU A 1 79 ? 13.557 -3.127 -14.466 1.00 73.75 79 L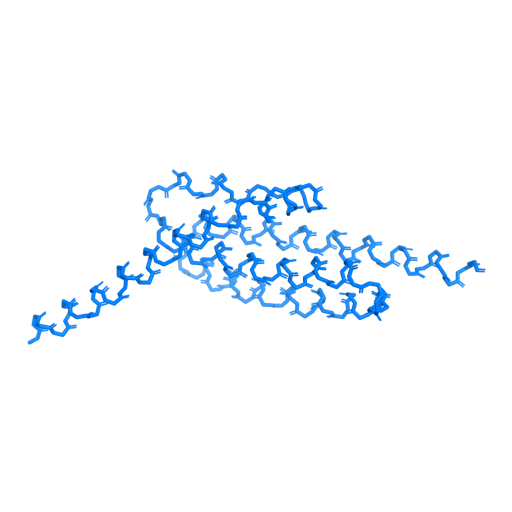EU A O 1
ATOM 684 N N . ARG A 1 80 ? 15.652 -3.751 -14.949 1.00 77.06 80 ARG A N 1
ATOM 685 C CA . ARG A 1 80 ? 15.587 -5.060 -14.272 1.00 77.06 80 ARG A CA 1
ATOM 686 C C . ARG A 1 80 ? 15.611 -4.923 -12.747 1.00 77.06 80 ARG A C 1
ATOM 688 O O . ARG A 1 80 ? 14.948 -5.718 -12.081 1.00 77.06 80 ARG A O 1
ATOM 695 N N . ASP A 1 81 ? 16.300 -3.934 -12.193 1.00 76.31 81 ASP A N 1
ATOM 696 C CA . ASP A 1 81 ? 16.295 -3.660 -10.755 1.00 76.31 81 ASP A CA 1
ATOM 697 C C . ASP A 1 81 ? 14.972 -3.032 -10.326 1.00 76.31 81 ASP A C 1
ATOM 699 O O . ASP A 1 81 ? 14.362 -3.489 -9.359 1.00 76.31 81 ASP A O 1
ATOM 703 N N . THR A 1 82 ? 14.437 -2.099 -11.120 1.00 77.38 82 THR A N 1
ATOM 704 C CA . THR A 1 82 ? 13.075 -1.575 -10.926 1.00 77.38 82 THR A CA 1
ATOM 705 C C . THR A 1 82 ? 12.048 -2.708 -10.964 1.00 77.38 82 THR A C 1
ATOM 707 O O . THR A 1 82 ? 11.213 -2.828 -10.066 1.00 77.38 82 THR A O 1
ATOM 710 N N . LYS A 1 83 ? 12.165 -3.625 -11.935 1.00 82.25 83 LYS A N 1
ATOM 711 C CA . LYS A 1 83 ? 11.350 -4.849 -12.005 1.00 82.25 83 LYS A CA 1
ATOM 712 C C . LYS A 1 83 ? 11.475 -5.695 -10.734 1.00 82.25 83 LYS A C 1
ATOM 714 O O . LYS A 1 83 ? 10.463 -6.180 -10.229 1.00 82.25 83 LYS A O 1
ATOM 719 N N . ARG A 1 84 ? 12.693 -5.911 -10.224 1.00 81.62 84 ARG A N 1
ATOM 720 C CA . ARG A 1 84 ? 12.942 -6.719 -9.019 1.00 81.62 84 ARG A CA 1
ATOM 721 C C . ARG A 1 84 ? 12.292 -6.093 -7.789 1.00 81.62 84 ARG A C 1
ATOM 723 O O . ARG A 1 84 ? 11.605 -6.795 -7.054 1.00 81.62 84 ARG A O 1
ATOM 730 N N . SER A 1 85 ? 12.450 -4.786 -7.617 1.00 79.56 85 SER A N 1
ATOM 731 C CA . SER A 1 85 ? 11.860 -4.034 -6.510 1.00 79.56 85 SER A CA 1
ATOM 732 C C . SER A 1 85 ? 10.335 -4.086 -6.541 1.00 79.56 85 SER A C 1
ATOM 734 O O . SER A 1 85 ? 9.724 -4.493 -5.559 1.00 79.56 85 SER A O 1
ATOM 736 N N . VAL A 1 86 ? 9.705 -3.799 -7.686 1.00 81.88 86 VAL A N 1
ATOM 737 C CA . VAL A 1 86 ? 8.238 -3.888 -7.831 1.00 81.88 86 VAL A CA 1
ATOM 738 C C . VAL A 1 86 ? 7.737 -5.310 -7.567 1.00 81.88 86 VAL A C 1
ATOM 740 O O . VAL A 1 86 ? 6.733 -5.505 -6.881 1.00 81.88 86 VAL A O 1
ATOM 743 N N . LYS A 1 87 ? 8.462 -6.330 -8.047 1.00 86.00 87 LYS A N 1
ATOM 744 C CA . LYS A 1 87 ? 8.130 -7.738 -7.791 1.00 86.00 87 LYS A CA 1
ATOM 745 C C . LYS A 1 87 ? 8.183 -8.095 -6.299 1.00 86.00 87 LYS A C 1
ATOM 747 O O . LYS A 1 87 ? 7.440 -8.982 -5.889 1.00 86.00 87 LYS A O 1
ATOM 752 N N . ASN A 1 88 ? 9.014 -7.420 -5.505 1.00 85.69 88 ASN A N 1
ATOM 753 C CA . ASN A 1 88 ? 9.093 -7.616 -4.055 1.00 85.69 88 ASN A CA 1
ATOM 754 C C . ASN A 1 88 ? 7.969 -6.892 -3.295 1.00 85.69 88 ASN A C 1
ATOM 756 O O . ASN A 1 88 ? 7.520 -7.394 -2.269 1.00 85.69 88 ASN A O 1
ATOM 760 N N . ILE A 1 89 ? 7.463 -5.775 -3.828 1.00 86.38 89 ILE A N 1
ATOM 761 C CA . ILE A 1 89 ? 6.366 -4.998 -3.228 1.00 86.38 89 ILE A CA 1
ATOM 762 C C . ILE A 1 89 ? 5.021 -5.735 -3.345 1.00 86.38 89 ILE A C 1
ATOM 764 O O . ILE A 1 89 ? 4.235 -5.754 -2.400 1.00 86.38 89 ILE A O 1
ATOM 768 N N . ILE A 1 90 ? 4.746 -6.392 -4.479 1.00 88.88 90 ILE A N 1
ATOM 769 C CA . ILE A 1 90 ? 3.465 -7.091 -4.708 1.00 88.88 90 ILE A CA 1
ATOM 770 C C . ILE A 1 90 ? 3.145 -8.127 -3.601 1.00 88.88 90 ILE A C 1
ATOM 772 O O . ILE A 1 90 ? 2.023 -8.124 -3.093 1.00 88.88 90 ILE A O 1
ATOM 776 N N . PRO A 1 91 ? 4.076 -9.006 -3.177 1.00 90.81 91 PRO A N 1
ATOM 777 C CA . PRO A 1 91 ? 3.869 -9.895 -2.034 1.00 90.81 91 PRO A CA 1
ATOM 778 C C . PRO A 1 91 ? 3.529 -9.184 -0.719 1.00 90.81 91 PRO A C 1
ATOM 780 O O . PRO A 1 91 ? 2.753 -9.727 0.065 1.00 90.81 91 PRO A O 1
ATOM 783 N N . GLU A 1 92 ? 4.092 -8.002 -0.456 1.00 89.75 92 GLU A N 1
ATOM 784 C CA . GLU A 1 92 ? 3.788 -7.222 0.753 1.00 89.75 92 GLU A CA 1
ATOM 785 C C . GLU A 1 92 ? 2.339 -6.724 0.730 1.00 89.75 92 GLU A C 1
ATOM 787 O O . GLU A 1 92 ? 1.605 -6.919 1.702 1.00 89.75 92 GLU A O 1
ATOM 792 N N . ILE A 1 93 ? 1.883 -6.205 -0.415 1.00 92.19 93 ILE A N 1
ATOM 793 C CA . ILE A 1 93 ? 0.480 -5.816 -0.619 1.00 92.19 93 ILE A CA 1
ATOM 794 C C . ILE A 1 93 ? -0.454 -7.025 -0.477 1.00 92.19 93 ILE A C 1
ATOM 796 O O . ILE A 1 93 ? -1.442 -6.955 0.248 1.00 92.19 93 ILE A O 1
ATOM 800 N N . LYS A 1 94 ? -0.115 -8.181 -1.064 1.00 92.75 94 LYS A N 1
ATOM 801 C CA . LYS A 1 94 ? -0.915 -9.416 -0.923 1.00 92.75 94 LYS A CA 1
ATOM 802 C C . LYS A 1 94 ? -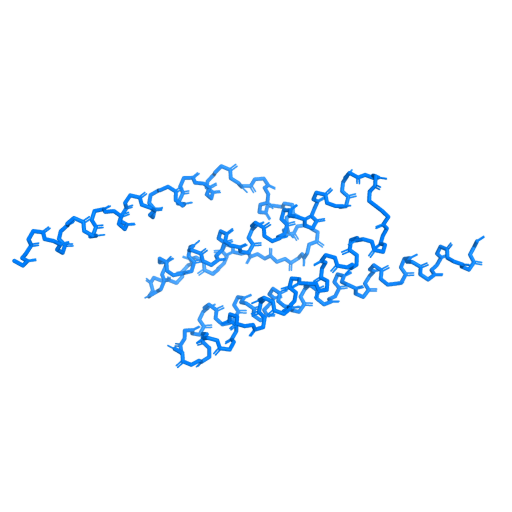1.057 -9.887 0.524 1.00 92.75 94 LYS A C 1
ATOM 804 O O . LYS A 1 94 ? -2.122 -10.372 0.915 1.00 92.75 94 LYS A O 1
ATOM 809 N N . LYS A 1 95 ? 0.000 -9.753 1.331 1.00 92.00 95 LYS A N 1
ATOM 810 C CA . LYS A 1 95 ? -0.060 -10.061 2.768 1.00 92.00 95 LYS A CA 1
ATOM 811 C C . LYS A 1 95 ? -1.035 -9.129 3.486 1.00 92.00 95 LYS A C 1
ATOM 813 O O . LYS A 1 95 ? -1.846 -9.612 4.273 1.00 92.00 95 LYS A O 1
ATOM 818 N N . LYS A 1 96 ? -1.010 -7.829 3.176 1.00 91.12 96 LYS A N 1
ATOM 819 C CA . LYS A 1 96 ? -1.968 -6.856 3.722 1.00 91.12 96 LYS A CA 1
ATOM 820 C C . LYS A 1 96 ? -3.401 -7.150 3.281 1.00 91.12 96 LYS A C 1
ATOM 822 O O . LYS A 1 96 ? -4.284 -7.178 4.127 1.00 91.12 96 LYS A O 1
ATOM 827 N N . ILE A 1 97 ? -3.630 -7.459 2.003 1.00 93.50 97 ILE A N 1
ATOM 828 C CA . ILE A 1 97 ? -4.945 -7.884 1.487 1.00 93.50 97 ILE A CA 1
ATOM 829 C C . ILE A 1 97 ? -5.464 -9.079 2.290 1.00 93.50 97 ILE A C 1
ATOM 831 O O . ILE A 1 97 ? -6.592 -9.055 2.776 1.00 93.50 97 ILE A O 1
ATOM 835 N N . SER A 1 98 ? -4.625 -10.097 2.500 1.00 92.25 98 SER A N 1
ATOM 836 C CA . SER A 1 98 ? -4.993 -11.293 3.272 1.00 92.25 98 SER A CA 1
ATOM 837 C C . SER A 1 98 ? -5.367 -10.946 4.717 1.00 92.25 98 SER A C 1
ATOM 839 O O . SER A 1 98 ? -6.370 -11.432 5.235 1.00 92.25 98 SER A O 1
ATOM 841 N N . PHE A 1 99 ? -4.593 -10.060 5.353 1.00 90.56 99 PHE A N 1
ATOM 842 C CA . PHE A 1 99 ? -4.879 -9.549 6.692 1.00 90.56 99 PHE A CA 1
ATOM 843 C C . PHE A 1 99 ? -6.228 -8.818 6.735 1.00 90.56 99 PHE A C 1
ATOM 845 O O . PHE A 1 99 ? -7.104 -9.186 7.511 1.00 90.56 99 PHE A O 1
ATOM 852 N N . TYR A 1 100 ? -6.458 -7.836 5.866 1.00 89.31 100 TYR A N 1
ATOM 853 C CA . TYR A 1 100 ? -7.693 -7.044 5.891 1.00 89.31 100 TYR A CA 1
ATOM 854 C C . TYR A 1 100 ? -8.932 -7.799 5.404 1.00 89.31 100 TYR A C 1
ATOM 856 O O . TYR A 1 100 ? -10.037 -7.475 5.836 1.00 89.31 100 TYR A O 1
ATOM 864 N N . THR A 1 101 ? -8.754 -8.857 4.609 1.00 90.56 101 THR A N 1
ATOM 865 C CA . THR A 1 101 ? -9.821 -9.819 4.292 1.00 90.56 101 THR A CA 1
ATOM 866 C C . THR A 1 101 ? -10.314 -10.516 5.562 1.00 90.56 101 THR A C 1
ATOM 868 O O . THR A 1 101 ? -11.518 -10.648 5.770 1.00 90.56 101 THR A O 1
ATOM 871 N N . PHE A 1 102 ? -9.400 -10.909 6.457 1.00 87.19 102 PHE A N 1
ATOM 872 C CA . PHE A 1 102 ? -9.758 -11.520 7.740 1.00 87.19 102 PHE A CA 1
ATOM 873 C C . PHE A 1 102 ? -10.498 -10.537 8.664 1.00 87.19 102 PHE A C 1
ATOM 875 O O . PHE A 1 102 ? -11.494 -10.904 9.286 1.00 87.19 102 PHE A O 1
ATOM 882 N N . TYR A 1 103 ? -10.050 -9.278 8.718 1.00 84.88 103 TYR A N 1
ATOM 883 C CA . TYR A 1 103 ? -10.645 -8.237 9.569 1.00 84.88 103 TYR A CA 1
ATOM 884 C C . TYR A 1 103 ? -11.865 -7.524 8.963 1.00 84.88 103 TYR A C 1
ATOM 886 O O . TYR A 1 103 ? -12.439 -6.666 9.632 1.00 84.88 103 TYR A O 1
ATOM 894 N N . LYS A 1 104 ? -12.279 -7.874 7.736 1.00 84.38 104 LYS A N 1
ATOM 895 C CA . LYS A 1 104 ? -13.444 -7.299 7.035 1.00 84.38 104 LYS A CA 1
ATOM 896 C C . LYS A 1 104 ? -13.429 -5.765 6.993 1.00 84.38 104 LYS A C 1
ATOM 898 O O . LYS A 1 104 ? -14.416 -5.106 7.314 1.00 84.38 104 LYS A O 1
ATOM 903 N N . ASN A 1 105 ? -12.277 -5.189 6.650 1.00 84.38 105 ASN A N 1
ATOM 904 C CA . ASN A 1 105 ? -12.167 -3.750 6.418 1.00 84.38 105 ASN A CA 1
ATOM 905 C C . ASN A 1 105 ? -12.287 -3.463 4.921 1.00 84.38 105 ASN A C 1
ATOM 907 O O . ASN A 1 105 ? -11.276 -3.398 4.222 1.00 84.38 105 ASN A O 1
ATOM 911 N N . ASP A 1 106 ? -13.524 -3.313 4.450 1.00 87.25 106 ASP A N 1
ATOM 912 C CA . ASP A 1 106 ? -13.837 -3.237 3.020 1.00 87.25 106 ASP A CA 1
ATOM 913 C C . ASP A 1 106 ? -13.124 -2.073 2.320 1.00 87.25 106 ASP A C 1
ATOM 915 O O . ASP A 1 106 ? -12.567 -2.261 1.244 1.00 87.25 106 ASP A O 1
ATOM 919 N N . THR A 1 107 ? -13.032 -0.900 2.955 1.00 88.69 107 THR A N 1
ATOM 920 C CA . THR A 1 107 ? -12.381 0.277 2.353 1.00 88.69 107 THR A CA 1
ATOM 921 C C . THR A 1 107 ? -10.872 0.102 2.201 1.00 88.69 107 THR A C 1
ATOM 923 O O . THR A 1 107 ? -10.302 0.432 1.163 1.00 88.69 107 THR A O 1
ATOM 926 N N . VAL A 1 108 ? -10.199 -0.432 3.226 1.00 89.25 108 VAL A N 1
ATOM 927 C CA . VAL A 1 108 ? -8.759 -0.718 3.126 1.00 89.25 108 VAL A CA 1
ATOM 928 C C . VAL A 1 108 ? -8.512 -1.831 2.111 1.00 89.25 108 VAL A C 1
ATOM 930 O O . VAL A 1 108 ? -7.545 -1.771 1.355 1.00 89.25 108 VAL A O 1
ATOM 933 N N . LEU A 1 109 ? -9.390 -2.834 2.068 1.00 91.50 109 LEU A N 1
ATOM 934 C CA . LEU A 1 109 ? -9.304 -3.931 1.115 1.00 91.50 109 LEU A CA 1
ATOM 935 C C . LEU A 1 109 ? -9.447 -3.438 -0.331 1.00 91.50 109 LEU A C 1
ATOM 937 O O . LEU A 1 109 ? -8.632 -3.803 -1.175 1.00 91.50 109 LEU A O 1
ATOM 941 N N . GLU A 1 110 ? -10.430 -2.581 -0.605 1.00 92.06 110 GLU A N 1
ATOM 942 C CA . GLU A 1 110 ? -10.639 -1.945 -1.909 1.00 92.06 110 GLU A CA 1
ATOM 943 C C . GLU A 1 110 ? -9.398 -1.162 -2.353 1.00 92.06 110 GLU A C 1
ATOM 945 O O . GLU A 1 110 ? -8.869 -1.405 -3.439 1.00 92.06 110 GLU A O 1
ATOM 950 N N . MET A 1 111 ? -8.861 -0.311 -1.473 1.00 92.19 111 MET A N 1
ATOM 951 C CA . MET A 1 111 ? -7.638 0.446 -1.743 1.00 92.19 111 MET A CA 1
ATOM 952 C C . MET A 1 111 ? -6.451 -0.469 -2.058 1.00 92.19 111 MET A C 1
ATOM 954 O O . MET A 1 111 ? -5.736 -0.248 -3.034 1.00 92.19 111 MET A O 1
ATOM 958 N N . LEU A 1 112 ? -6.213 -1.499 -1.242 1.00 93.56 112 LEU A N 1
ATOM 959 C CA . LEU A 1 112 ? -5.076 -2.398 -1.438 1.00 93.56 112 LEU A CA 1
ATOM 960 C C . LEU A 1 112 ? -5.204 -3.230 -2.719 1.00 93.56 112 LEU A C 1
ATOM 962 O O . LEU A 1 112 ? -4.188 -3.478 -3.368 1.00 93.56 112 LEU A O 1
ATOM 966 N N . ASN A 1 113 ? -6.419 -3.631 -3.098 1.00 94.19 113 ASN A N 1
ATOM 967 C CA . ASN A 1 113 ? -6.671 -4.317 -4.364 1.00 94.19 113 ASN A CA 1
ATOM 968 C C . ASN A 1 113 ? -6.361 -3.405 -5.559 1.00 94.19 113 ASN A C 1
ATOM 970 O O . ASN A 1 113 ? -5.630 -3.817 -6.459 1.00 94.19 113 ASN A O 1
ATOM 974 N N . GLU A 1 114 ? -6.823 -2.150 -5.537 1.00 93.94 114 GLU A N 1
ATOM 975 C CA . GLU A 1 114 ? -6.502 -1.174 -6.587 1.00 93.94 114 GLU A CA 1
ATOM 976 C C . GLU A 1 114 ? -4.987 -0.935 -6.685 1.00 93.94 114 GLU A C 1
ATOM 978 O O . GLU A 1 114 ? -4.413 -0.959 -7.775 1.00 93.94 114 GLU A O 1
ATOM 983 N N . VAL A 1 115 ? -4.299 -0.791 -5.547 1.00 91.12 115 VAL A N 1
ATOM 984 C CA . VAL A 1 115 ? -2.831 -0.681 -5.500 1.00 91.12 115 VAL A CA 1
ATOM 985 C C . VAL A 1 115 ? -2.157 -1.907 -6.120 1.00 91.12 115 VAL A C 1
ATOM 987 O O . VAL A 1 115 ? -1.222 -1.766 -6.913 1.00 91.12 115 VAL A O 1
ATOM 990 N N . GLU A 1 116 ? -2.622 -3.115 -5.797 1.00 94.06 116 GLU A N 1
ATOM 991 C CA . GLU A 1 116 ? -2.065 -4.356 -6.333 1.00 94.06 116 GLU A CA 1
ATOM 992 C C . GLU A 1 116 ? -2.196 -4.440 -7.862 1.00 94.06 116 GLU A C 1
ATOM 994 O O . GLU A 1 116 ? -1.231 -4.788 -8.552 1.00 94.06 116 GLU A O 1
ATOM 999 N N . GLU A 1 117 ? -3.370 -4.116 -8.407 1.00 93.31 117 GLU A N 1
ATOM 1000 C CA . GLU A 1 117 ? -3.628 -4.121 -9.850 1.00 93.31 117 GLU A CA 1
ATOM 1001 C C . GLU A 1 117 ? -2.695 -3.166 -10.593 1.00 93.31 117 GLU A C 1
ATOM 1003 O O . GLU A 1 117 ? -2.071 -3.527 -11.594 1.00 93.31 117 GLU A O 1
ATOM 1008 N N . LYS A 1 118 ? -2.511 -1.967 -10.052 1.00 89.75 118 LYS A N 1
ATOM 1009 C CA . LYS A 1 118 ? -1.719 -0.918 -10.693 1.00 89.75 118 LYS A CA 1
ATOM 1010 C C . LYS A 1 118 ? -0.227 -1.203 -10.624 1.00 89.75 118 LYS A C 1
ATOM 1012 O O . LYS A 1 118 ? 0.493 -0.943 -11.589 1.00 89.75 118 LYS A O 1
ATOM 1017 N N . LEU A 1 119 ? 0.240 -1.828 -9.543 1.00 88.25 119 LEU A N 1
ATOM 1018 C CA . LEU A 1 119 ? 1.601 -2.358 -9.461 1.00 88.25 119 LEU A CA 1
ATOM 1019 C C . LEU A 1 119 ? 1.836 -3.492 -10.469 1.00 88.25 119 LEU A C 1
ATOM 1021 O O . LEU A 1 119 ? 2.898 -3.540 -11.096 1.00 88.25 119 LEU A O 1
ATOM 1025 N N . LYS A 1 120 ? 0.859 -4.389 -10.672 1.00 90.69 120 LYS A N 1
ATOM 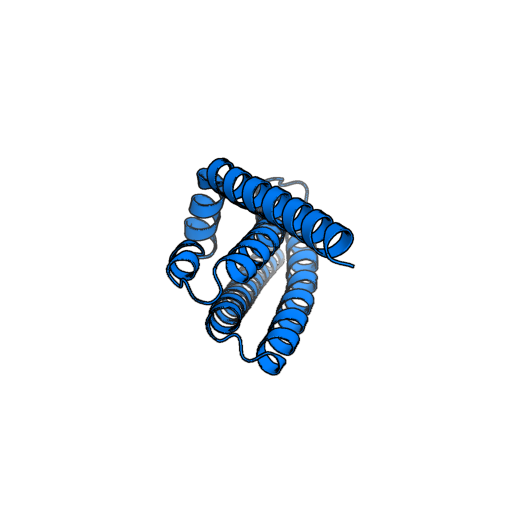1026 C CA . LYS A 1 120 ? 0.942 -5.436 -11.708 1.00 90.69 120 LYS A CA 1
ATOM 1027 C C . LYS A 1 120 ? 1.015 -4.827 -13.106 1.00 90.69 120 LYS A C 1
ATOM 1029 O O . LYS A 1 120 ? 1.837 -5.265 -13.910 1.00 90.69 120 LYS A O 1
ATOM 1034 N N . ASP A 1 121 ? 0.198 -3.824 -13.402 1.00 89.44 121 ASP A N 1
ATOM 1035 C CA . ASP A 1 121 ? 0.210 -3.157 -14.705 1.00 89.44 121 ASP A CA 1
ATOM 1036 C C . ASP A 1 121 ? 1.504 -2.383 -14.947 1.00 89.44 121 ASP A C 1
ATOM 1038 O O . ASP A 1 121 ? 2.081 -2.457 -16.034 1.00 89.44 121 ASP A O 1
ATOM 1042 N N . PHE A 1 122 ? 2.026 -1.717 -13.920 1.00 85.06 122 PHE A N 1
ATOM 1043 C CA . PHE A 1 122 ? 3.343 -1.098 -13.975 1.00 85.06 122 PHE A CA 1
ATOM 1044 C C . PHE A 1 122 ? 4.451 -2.124 -14.260 1.00 85.06 122 PHE A C 1
ATOM 1046 O O . PHE A 1 122 ? 5.287 -1.915 -15.141 1.00 85.06 122 PHE A O 1
ATOM 1053 N N . LEU A 1 123 ? 4.415 -3.282 -13.594 1.00 86.81 123 LEU A N 1
ATOM 1054 C CA . LEU A 1 123 ? 5.366 -4.367 -13.832 1.00 86.81 123 LEU A CA 1
ATOM 1055 C C . LEU A 1 123 ? 5.297 -4.900 -15.273 1.00 86.81 123 LEU A C 1
ATOM 1057 O O . LEU A 1 123 ? 6.340 -5.172 -15.873 1.00 86.81 123 LEU A O 1
ATOM 1061 N N . LYS A 1 124 ? 4.091 -5.029 -15.846 1.00 88.50 124 LYS A N 1
ATOM 1062 C CA . LYS A 1 124 ? 3.908 -5.410 -17.258 1.00 88.50 124 LYS A CA 1
ATOM 1063 C C . LYS A 1 124 ? 4.535 -4.378 -18.196 1.00 88.50 124 LYS A C 1
ATOM 1065 O O . LYS A 1 124 ? 5.250 -4.765 -19.117 1.00 88.50 124 LYS A O 1
ATOM 1070 N N . LYS A 1 125 ? 4.326 -3.079 -17.947 1.00 84.44 125 LYS A N 1
ATOM 1071 C CA . LYS A 1 125 ? 4.927 -1.996 -18.748 1.00 84.44 125 LYS A CA 1
ATOM 1072 C C . LYS A 1 125 ? 6.456 -2.051 -18.720 1.00 84.44 125 LYS A C 1
ATOM 1074 O O . LYS A 1 125 ? 7.082 -1.991 -19.774 1.00 84.44 125 LYS A O 1
ATOM 1079 N N . ILE A 1 126 ? 7.056 -2.249 -17.542 1.00 82.25 126 ILE A N 1
ATOM 1080 C CA . ILE A 1 126 ? 8.513 -2.427 -17.415 1.00 82.25 126 ILE A CA 1
ATOM 1081 C C . ILE A 1 126 ? 8.991 -3.641 -18.221 1.00 82.25 126 ILE A C 1
ATOM 1083 O O . ILE A 1 126 ? 10.019 -3.568 -18.889 1.00 82.25 126 ILE A O 1
ATOM 1087 N N . LEU A 1 127 ? 8.256 -4.758 -18.175 1.00 85.00 127 LEU A N 1
ATOM 1088 C CA . LEU A 1 127 ? 8.608 -5.963 -18.926 1.00 85.00 127 LEU A CA 1
ATOM 1089 C C . LEU A 1 127 ? 8.685 -5.684 -20.434 1.00 85.00 127 LEU A C 1
ATOM 1091 O O . LEU A 1 127 ? 9.671 -6.053 -21.063 1.00 85.00 127 LEU A O 1
ATOM 1095 N N . ILE A 1 128 ? 7.676 -5.000 -20.978 1.00 84.88 128 ILE A N 1
ATOM 1096 C CA . ILE A 1 128 ? 7.605 -4.631 -22.399 1.00 84.88 128 ILE A CA 1
ATOM 1097 C C . ILE A 1 128 ? 8.799 -3.752 -22.786 1.00 84.88 128 ILE A C 1
ATOM 1099 O O . ILE A 1 128 ? 9.464 -4.031 -23.781 1.00 84.88 128 ILE A O 1
ATOM 1103 N N . LEU A 1 129 ? 9.112 -2.734 -21.977 1.00 81.56 129 LEU A N 1
ATOM 1104 C CA . LEU A 1 129 ? 10.252 -1.843 -22.215 1.00 81.56 129 LEU A CA 1
ATOM 1105 C C . LEU A 1 129 ? 11.585 -2.603 -22.230 1.00 81.56 129 LEU A C 1
ATOM 1107 O O . LEU A 1 129 ? 12.401 -2.387 -23.121 1.00 81.56 129 LEU A O 1
ATOM 1111 N N . ILE A 1 130 ? 11.793 -3.532 -21.291 1.00 81.38 130 ILE A N 1
ATOM 1112 C CA . ILE A 1 130 ? 12.995 -4.380 -21.273 1.00 81.38 130 ILE A CA 1
ATOM 1113 C C . ILE A 1 130 ? 13.080 -5.227 -22.545 1.00 81.38 130 ILE A C 1
ATOM 1115 O O . ILE A 1 130 ? 14.156 -5.340 -23.122 1.00 81.38 130 ILE A O 1
ATOM 1119 N N . THR A 1 131 ? 11.972 -5.828 -22.984 1.00 80.94 131 THR A N 1
ATOM 1120 C CA . THR A 1 131 ? 11.951 -6.653 -24.200 1.00 80.94 131 THR A CA 1
ATOM 1121 C C . THR A 1 131 ? 12.292 -5.832 -25.445 1.00 80.94 131 THR A C 1
ATOM 1123 O O . THR A 1 131 ? 13.101 -6.278 -26.252 1.00 80.94 131 THR A O 1
ATOM 1126 N N . LEU A 1 132 ? 11.750 -4.617 -25.575 1.00 79.75 132 LEU A N 1
ATOM 1127 C CA . LEU A 1 132 ? 12.048 -3.715 -26.695 1.00 79.75 132 LEU A CA 1
ATOM 1128 C C . LEU A 1 132 ? 13.516 -3.260 -26.729 1.00 79.75 132 LEU A C 1
ATOM 1130 O O . LEU A 1 132 ? 14.060 -3.051 -27.808 1.00 79.75 132 LEU A O 1
ATOM 1134 N N . LEU A 1 133 ? 14.162 -3.133 -25.567 1.00 72.75 133 LEU A N 1
ATOM 1135 C CA . LEU A 1 133 ? 15.582 -2.776 -25.451 1.00 72.75 133 LEU A CA 1
ATOM 1136 C C . LEU A 1 133 ? 16.546 -3.945 -25.701 1.00 72.75 133 LEU A C 1
ATOM 1138 O O . LEU A 1 133 ? 17.739 -3.716 -25.816 1.00 72.75 133 LEU A O 1
ATOM 1142 N N . ILE A 1 134 ? 16.061 -5.190 -25.708 1.00 69.31 134 ILE A N 1
ATOM 1143 C CA . ILE A 1 134 ? 16.879 -6.380 -26.013 1.00 69.31 134 ILE A CA 1
ATOM 1144 C C . ILE A 1 134 ? 16.832 -6.712 -27.512 1.00 69.31 134 ILE A C 1
ATOM 1146 O O . ILE A 1 134 ? 17.737 -7.365 -28.022 1.00 69.31 134 ILE A O 1
ATOM 1150 N N . ILE A 1 135 ? 15.755 -6.316 -28.197 1.00 64.44 135 ILE A N 1
ATOM 1151 C CA . ILE A 1 135 ? 15.531 -6.597 -29.624 1.00 64.44 135 ILE A CA 1
ATOM 1152 C C . ILE A 1 135 ? 16.168 -5.523 -30.528 1.00 64.44 135 ILE A C 1
ATOM 1154 O O . ILE A 1 135 ? 16.453 -5.817 -31.687 1.00 64.44 135 ILE A O 1
ATOM 1158 N N . ASN A 1 136 ? 16.404 -4.314 -30.005 1.00 51.59 136 ASN A N 1
ATOM 1159 C CA . ASN A 1 136 ? 17.186 -3.255 -30.660 1.00 51.59 136 ASN A CA 1
ATOM 1160 C C . ASN A 1 136 ? 18.645 -3.292 -30.202 1.00 51.59 136 ASN A C 1
ATOM 1162 O O . ASN A 1 136 ? 19.516 -2.952 -31.029 1.00 51.59 136 ASN A O 1
#

Sequence (136 aa):
MIFYYNEKLNLFLERLLKIKKELSRRENILNVILSYFNIDLKKFMESEKNLNTILYEIVDVLNLFEKCLYLLNHGEYNLRDTKRSVKNIIPEIKKKISFYTFYKNDTVLEMLNEVEEKLKDFLKKILILITLLIIN